Protein AF-A0AAV8SMV8-F1 (afdb_monomer)

Nearest PDB structures (foldseek):
  6kks-assembly1_A  TM=8.741E-01  e=1.516E-06  Arabidopsis thaliana
  1h8a-assembly1_C  TM=8.901E-01  e=2.139E-05  Avian myeloblastosis virus
  1h88-assembly1_C  TM=8.884E-01  e=4.333E-05  Mus musculus
  1h89-assembly1_C  TM=8.862E-01  e=4.874E-05  Mus musculus
  3zqc-assembly3_G  TM=8.646E-01  e=3.820E-04  Trichomonas vaginalis

Solvent-accessible surface area (backbone atoms only — not comparable to full-atom values): 6010 Å² total; per-residue (Å²): 134,83,79,82,79,76,69,82,46,71,67,57,54,50,49,45,34,74,75,70,64,43,83,67,52,66,82,74,83,80,50,73,67,56,51,50,51,50,52,56,46,34,72,77,56,49,91,44,37,69,67,53,26,73,77,35,85,41,49,53,34,68,56,54,54,46,45,39,70,72,47,49,44,52,54,29,50,76,71,42,24,36,75,88,76,71,41,54,41,86,62,57,70,70,75,75,76,124

Organism: NCBI:txid1862640

Sequence (98 aa):
MTRASLQRCGKSCRLRWINYLRPDLKRGAFSQQEENLIIELHAVLSNRWSQIATQLPGRKNNEIKNLWNSCIKKKLRQRGIDPITHKPLSKVEKDKET

Structure (mmCIF, N/CA/C/O backbone):
data_AF-A0AAV8SMV8-F1
#
_entry.id   AF-A0AAV8SMV8-F1
#
loop_
_atom_site.group_PDB
_atom_site.id
_atom_site.type_symbol
_atom_site.label_atom_id
_atom_site.label_alt_id
_atom_site.label_comp_id
_atom_site.label_asym_id
_atom_site.label_entity_id
_atom_site.label_seq_id
_atom_site.pdbx_PDB_ins_code
_atom_site.Cartn_x
_atom_site.Cartn_y
_atom_site.Cartn_z
_atom_site.occupancy
_atom_site.B_iso_or_equiv
_atom_site.auth_seq_id
_atom_site.auth_comp_id
_atom_site.auth_asym_id
_atom_site.auth_atom_id
_atom_site.pdbx_PDB_model_num
ATOM 1 N N . MET A 1 1 ? 42.597 -4.352 2.270 1.00 38.59 1 MET A N 1
ATOM 2 C CA . MET A 1 1 ? 41.348 -3.694 1.819 1.00 38.59 1 MET A CA 1
ATOM 3 C C . MET A 1 1 ? 40.673 -4.593 0.790 1.00 38.59 1 MET A C 1
ATOM 5 O O . MET A 1 1 ? 41.100 -4.645 -0.356 1.00 38.59 1 MET A O 1
ATOM 9 N N . THR A 1 2 ? 39.699 -5.397 1.209 1.00 38.22 2 THR A N 1
ATOM 10 C CA . THR A 1 2 ? 39.016 -6.369 0.344 1.00 38.22 2 THR A CA 1
ATOM 11 C C . THR A 1 2 ? 38.100 -5.645 -0.642 1.00 38.22 2 THR A C 1
ATOM 13 O O . THR A 1 2 ? 37.100 -5.050 -0.245 1.00 38.22 2 THR A O 1
ATOM 16 N N . ARG A 1 3 ? 38.459 -5.686 -1.933 1.00 44.50 3 ARG A N 1
ATOM 17 C CA . ARG A 1 3 ? 37.607 -5.272 -3.058 1.00 44.50 3 ARG A CA 1
ATOM 18 C C . ARG A 1 3 ? 36.253 -5.960 -2.910 1.00 44.50 3 ARG A C 1
ATOM 20 O O . ARG A 1 3 ? 36.172 -7.177 -3.028 1.00 44.50 3 ARG A O 1
ATOM 27 N N . ALA A 1 4 ? 35.205 -5.182 -2.656 1.00 51.53 4 ALA A N 1
ATOM 28 C CA . ALA A 1 4 ? 33.838 -5.668 -2.697 1.00 51.53 4 ALA A CA 1
ATOM 29 C C . ALA A 1 4 ? 33.500 -5.999 -4.155 1.00 51.53 4 ALA A C 1
ATOM 31 O O . ALA A 1 4 ? 33.061 -5.148 -4.929 1.00 51.53 4 ALA A O 1
ATOM 32 N N . SER A 1 5 ? 33.757 -7.240 -4.551 1.00 51.00 5 SER A N 1
ATOM 33 C CA . SER A 1 5 ? 33.273 -7.846 -5.785 1.00 51.00 5 SER A CA 1
ATOM 34 C C . SER A 1 5 ? 31.751 -7.986 -5.693 1.00 51.00 5 SER A C 1
ATOM 36 O O . SER A 1 5 ? 31.205 -9.071 -5.519 1.00 51.00 5 SER A O 1
ATOM 38 N N . LEU A 1 6 ? 31.037 -6.869 -5.845 1.00 56.78 6 LEU A N 1
ATOM 39 C CA . LEU A 1 6 ? 29.637 -6.865 -6.260 1.00 56.78 6 LEU A CA 1
ATOM 40 C C . LEU A 1 6 ? 29.602 -7.335 -7.719 1.00 56.78 6 LEU A C 1
ATOM 42 O O . LEU A 1 6 ? 29.451 -6.547 -8.654 1.00 56.78 6 LEU A O 1
ATOM 46 N N . GLN A 1 7 ? 29.795 -8.642 -7.916 1.00 52.59 7 GLN A N 1
ATOM 47 C CA . GLN A 1 7 ? 29.481 -9.314 -9.167 1.00 52.59 7 GLN A CA 1
ATOM 48 C C . GLN A 1 7 ? 28.066 -8.891 -9.559 1.00 52.59 7 GLN A C 1
ATOM 50 O O . GLN A 1 7 ? 27.109 -9.075 -8.801 1.00 52.59 7 GLN A O 1
ATOM 55 N N . ARG A 1 8 ? 27.932 -8.286 -10.741 1.00 56.47 8 ARG A N 1
ATOM 56 C CA . ARG A 1 8 ? 26.640 -7.908 -11.313 1.00 56.47 8 ARG A CA 1
ATOM 57 C C . ARG A 1 8 ? 25.906 -9.177 -11.736 1.00 56.47 8 ARG A C 1
ATOM 59 O O . ARG A 1 8 ? 25.820 -9.495 -12.914 1.00 56.47 8 ARG A O 1
ATOM 66 N N . CYS A 1 9 ? 25.398 -9.933 -10.772 1.00 67.38 9 CYS A N 1
ATOM 67 C CA . CYS A 1 9 ? 24.514 -11.046 -11.062 1.00 67.38 9 CYS A CA 1
ATOM 68 C C . CYS A 1 9 ? 23.213 -10.486 -11.661 1.00 67.38 9 CYS A C 1
ATOM 70 O O . CYS A 1 9 ? 22.764 -9.393 -11.292 1.00 67.38 9 CYS A O 1
ATOM 72 N N . GLY A 1 10 ? 22.582 -11.227 -12.578 1.00 66.88 10 GLY A N 1
ATOM 73 C CA . GLY A 1 10 ? 21.359 -10.783 -13.264 1.00 66.88 10 GLY A CA 1
ATOM 74 C C . GLY A 1 10 ? 20.244 -10.331 -12.308 1.00 66.88 10 GLY A C 1
ATOM 75 O O . GLY A 1 10 ? 19.455 -9.449 -12.644 1.00 66.88 10 GLY A O 1
ATOM 76 N N . LYS A 1 11 ? 20.239 -10.845 -11.071 1.00 73.06 11 LYS A N 1
ATOM 77 C CA . LYS A 1 11 ? 19.343 -10.429 -9.982 1.00 73.06 11 LYS A CA 1
ATOM 78 C C . LYS A 1 11 ? 19.529 -8.959 -9.580 1.00 73.06 11 LYS A C 1
ATOM 80 O O . LYS A 1 11 ? 18.534 -8.260 -9.413 1.00 73.06 11 LYS A O 1
ATOM 85 N N . SER A 1 12 ? 20.767 -8.468 -9.485 1.00 75.00 12 SER A N 1
ATOM 86 C CA . SER A 1 12 ? 21.069 -7.068 -9.144 1.00 75.00 12 SER A CA 1
ATOM 87 C C . SER A 1 12 ? 20.667 -6.108 -10.271 1.00 75.00 12 SER A C 1
ATOM 89 O O . SER A 1 12 ? 20.010 -5.096 -10.024 1.00 75.00 12 SER A O 1
ATOM 91 N N . CYS A 1 13 ? 20.959 -6.461 -11.529 1.00 75.56 13 CYS A N 1
ATOM 92 C CA . CYS A 1 13 ? 20.531 -5.667 -12.687 1.00 75.56 13 CYS A CA 1
ATOM 93 C C . CYS A 1 13 ? 19.004 -5.624 -12.825 1.00 75.56 13 CYS A C 1
ATOM 95 O O . CYS A 1 13 ? 18.439 -4.541 -12.982 1.00 75.56 13 CYS A O 1
ATOM 97 N N . ARG A 1 14 ? 18.322 -6.771 -12.691 1.00 77.19 14 ARG A N 1
ATOM 98 C CA . ARG A 1 14 ? 16.853 -6.843 -12.719 1.00 77.19 14 ARG A CA 1
ATOM 99 C C . ARG A 1 14 ? 16.229 -6.018 -11.592 1.00 77.19 14 ARG A C 1
ATOM 101 O O . ARG A 1 14 ? 15.297 -5.260 -11.844 1.00 77.19 14 ARG A O 1
ATOM 108 N N . LEU A 1 15 ? 16.765 -6.105 -10.373 1.00 79.00 15 LEU A N 1
ATO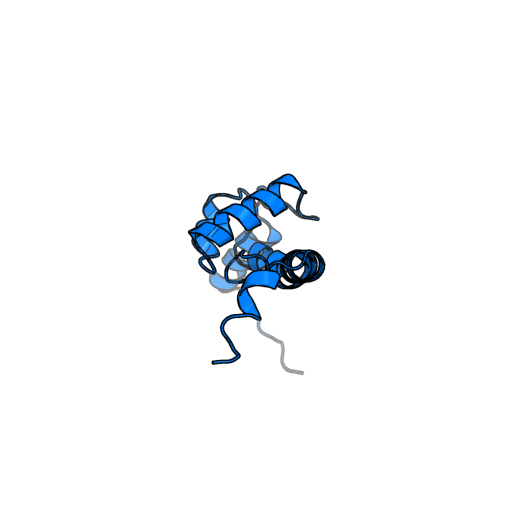M 109 C CA . LEU A 1 15 ? 16.291 -5.313 -9.238 1.00 79.00 15 LEU A CA 1
ATOM 110 C C . LEU A 1 15 ? 16.495 -3.811 -9.475 1.00 79.00 15 LEU A C 1
ATOM 112 O O . LEU A 1 15 ? 15.593 -3.026 -9.193 1.00 79.00 15 LEU A O 1
ATOM 116 N N . ARG A 1 16 ? 17.645 -3.408 -10.031 1.00 78.44 16 ARG A N 1
ATOM 117 C CA . ARG A 1 16 ? 17.925 -2.006 -10.370 1.00 78.44 16 ARG A CA 1
ATOM 118 C C . ARG A 1 16 ? 16.988 -1.485 -11.456 1.00 78.44 16 ARG A C 1
ATOM 120 O O . ARG A 1 16 ? 16.509 -0.361 -11.341 1.00 78.44 16 ARG A O 1
ATOM 127 N N . TRP A 1 17 ? 16.686 -2.296 -12.469 1.00 75.94 17 TRP A N 1
ATOM 128 C CA . TRP A 1 17 ? 15.711 -1.935 -13.495 1.00 75.94 17 TRP A CA 1
ATOM 129 C C . TRP A 1 17 ? 14.319 -1.727 -12.899 1.00 75.94 17 TRP A C 1
ATOM 131 O O . TRP A 1 17 ? 13.764 -0.639 -13.011 1.00 75.94 17 TRP A O 1
ATOM 141 N N . ILE A 1 18 ? 13.805 -2.722 -12.173 1.00 78.81 18 ILE A N 1
ATOM 142 C CA . ILE A 1 18 ? 12.470 -2.671 -11.558 1.00 78.81 18 ILE A CA 1
ATOM 143 C C . ILE A 1 18 ? 12.355 -1.514 -10.556 1.00 78.81 18 ILE A C 1
ATOM 145 O O . ILE A 1 18 ? 11.320 -0.853 -10.492 1.00 78.81 18 ILE A O 1
ATOM 149 N N . ASN A 1 19 ? 13.405 -1.256 -9.770 1.00 74.38 19 ASN A N 1
ATOM 150 C CA . ASN A 1 19 ? 13.333 -0.266 -8.700 1.00 74.38 19 ASN A CA 1
ATOM 151 C C . ASN A 1 19 ? 13.702 1.148 -9.107 1.00 74.38 19 ASN A C 1
ATOM 153 O O . ASN A 1 19 ? 13.246 2.066 -8.429 1.00 74.38 19 ASN A O 1
ATOM 157 N N . TYR A 1 20 ? 14.515 1.325 -10.146 1.00 71.38 20 TYR A N 1
ATOM 158 C CA . TYR A 1 20 ? 15.084 2.631 -10.458 1.00 71.38 20 TYR A CA 1
ATOM 159 C C . TYR A 1 20 ? 15.030 2.984 -11.941 1.00 71.38 20 TYR A C 1
ATOM 161 O O . TYR A 1 20 ? 14.781 4.143 -12.232 1.00 71.38 20 TYR A O 1
ATOM 169 N N . LEU A 1 21 ? 15.257 2.062 -12.879 1.00 76.25 21 LEU A N 1
ATOM 170 C CA . LEU A 1 21 ? 15.441 2.437 -14.295 1.00 76.25 21 LEU A CA 1
ATOM 171 C C . LEU A 1 21 ? 14.190 2.281 -15.169 1.00 76.25 21 LEU A C 1
ATOM 173 O O . LEU A 1 21 ? 14.179 2.802 -16.279 1.00 76.25 21 LEU A O 1
ATOM 177 N N . ARG A 1 22 ? 13.147 1.590 -14.696 1.00 79.38 22 ARG A N 1
ATOM 178 C CA . ARG A 1 22 ? 11.906 1.412 -15.458 1.00 79.38 22 ARG A CA 1
ATOM 179 C C . ARG A 1 22 ? 11.252 2.782 -15.738 1.00 79.38 22 ARG A C 1
ATOM 181 O O . ARG A 1 22 ? 10.989 3.500 -14.774 1.00 79.38 22 ARG A O 1
ATOM 188 N N . PRO A 1 23 ? 10.953 3.127 -17.005 1.00 74.44 23 PRO A N 1
ATOM 189 C CA . PRO A 1 23 ? 10.413 4.442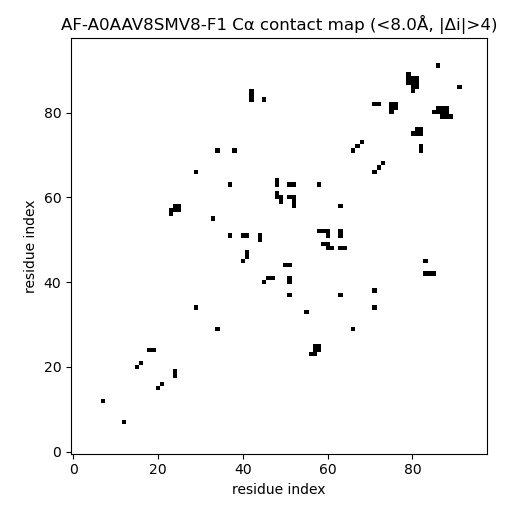 -17.371 1.00 74.44 23 PRO A CA 1
ATOM 190 C C . PRO A 1 23 ? 9.018 4.707 -16.784 1.00 74.44 23 PRO A C 1
ATOM 192 O O . PRO A 1 23 ? 8.726 5.833 -16.403 1.00 74.44 23 PRO A O 1
ATOM 195 N N . ASP A 1 24 ? 8.200 3.665 -16.600 1.00 72.25 24 ASP A N 1
ATOM 196 C CA . ASP A 1 24 ? 6.854 3.783 -16.009 1.00 72.25 24 ASP A CA 1
ATOM 197 C C . ASP A 1 24 ? 6.862 3.985 -14.482 1.00 72.25 24 ASP A C 1
ATOM 199 O O . ASP A 1 24 ? 5.804 4.031 -13.851 1.00 72.25 24 ASP A O 1
ATOM 203 N N . LEU A 1 25 ? 8.039 4.014 -13.847 1.00 71.62 25 LEU A N 1
ATOM 204 C CA . LEU A 1 25 ? 8.143 4.151 -12.400 1.00 71.62 25 LEU A CA 1
ATOM 205 C C . LEU A 1 25 ? 7.869 5.601 -11.991 1.00 71.62 25 LEU A C 1
ATOM 207 O O . LEU A 1 25 ? 8.706 6.485 -12.191 1.00 71.62 25 LEU A O 1
ATOM 211 N N . LYS A 1 26 ? 6.731 5.834 -11.334 1.00 74.00 26 LYS A N 1
ATOM 212 C CA . LYS A 1 26 ? 6.402 7.156 -10.801 1.00 74.00 26 LYS A CA 1
ATOM 213 C C . LYS A 1 26 ? 7.252 7.455 -9.572 1.00 74.00 26 LYS A C 1
ATOM 215 O O . LYS A 1 26 ? 7.118 6.817 -8.528 1.00 74.00 26 LYS A O 1
ATOM 220 N N . ARG A 1 27 ? 8.122 8.459 -9.695 1.00 70.88 27 ARG A N 1
ATOM 221 C CA . ARG A 1 27 ? 8.929 8.993 -8.593 1.00 70.88 27 ARG A CA 1
ATOM 222 C C . ARG A 1 27 ? 8.244 10.229 -8.021 1.00 70.88 27 ARG A C 1
ATOM 224 O O . ARG A 1 27 ? 7.902 11.135 -8.771 1.00 70.88 27 ARG A O 1
ATOM 231 N N . GLY A 1 28 ? 8.071 10.267 -6.704 1.00 76.69 28 GLY A N 1
ATOM 232 C CA . GLY A 1 28 ? 7.475 11.405 -6.001 1.00 76.69 28 GLY A CA 1
ATOM 233 C C . GLY A 1 28 ? 6.356 11.003 -5.045 1.00 76.69 28 GLY A C 1
ATOM 234 O O . GLY A 1 28 ? 6.063 9.815 -4.872 1.00 76.69 28 GLY A O 1
ATOM 235 N N . ALA A 1 29 ? 5.757 12.013 -4.411 1.00 82.19 29 ALA A N 1
ATOM 236 C CA . ALA A 1 29 ? 4.661 11.849 -3.462 1.00 82.19 29 ALA A CA 1
ATOM 237 C C . ALA A 1 29 ? 3.467 11.122 -4.096 1.00 82.19 29 ALA A C 1
ATOM 239 O O . ALA A 1 29 ? 3.269 11.173 -5.311 1.00 82.19 29 ALA A O 1
ATOM 240 N N . PHE A 1 30 ? 2.696 10.418 -3.270 1.00 87.81 30 PHE A N 1
ATOM 241 C CA . PHE A 1 30 ? 1.412 9.869 -3.688 1.00 87.81 30 PHE A CA 1
ATOM 242 C C . PHE A 1 30 ? 0.405 11.002 -3.858 1.00 87.81 30 PHE A C 1
ATOM 244 O O . PHE A 1 30 ? 0.382 11.932 -3.049 1.00 87.81 30 PHE A O 1
ATOM 251 N N . SER A 1 31 ? -0.403 10.943 -4.915 1.00 89.94 31 SER A N 1
ATOM 252 C CA . SER A 1 31 ? -1.523 11.871 -5.049 1.00 89.94 31 SER A CA 1
ATOM 253 C C . SER A 1 31 ? -2.630 11.509 -4.060 1.00 89.94 31 SER A C 1
ATOM 255 O O . SER A 1 31 ? -2.724 10.371 -3.593 1.00 89.94 31 SER A O 1
ATOM 257 N N . GLN A 1 32 ? -3.514 12.462 -3.760 1.00 88.00 32 GLN A N 1
ATOM 258 C CA . GLN A 1 32 ? -4.637 12.193 -2.860 1.00 88.00 32 GLN A CA 1
ATOM 259 C C . GLN A 1 32 ? -5.575 11.114 -3.426 1.00 88.00 32 GLN A C 1
ATOM 261 O O . GLN A 1 32 ? -6.132 10.325 -2.668 1.00 88.00 32 GLN A O 1
ATOM 266 N N . GLN A 1 33 ? -5.709 11.038 -4.754 1.00 89.38 33 GLN A N 1
ATOM 267 C CA . GLN A 1 33 ? -6.462 9.983 -5.433 1.00 89.38 33 GLN A CA 1
ATOM 268 C C . GLN A 1 33 ? -5.812 8.608 -5.227 1.00 89.38 33 GLN A C 1
ATOM 270 O O . GLN A 1 33 ? -6.514 7.651 -4.909 1.00 89.38 33 GLN A O 1
ATOM 275 N N . GLU A 1 34 ? -4.481 8.509 -5.358 1.00 90.25 34 GLU A N 1
ATOM 276 C CA . GLU A 1 34 ? -3.756 7.262 -5.081 1.00 90.25 34 GLU A CA 1
ATOM 277 C C . GLU A 1 34 ? -3.903 6.858 -3.604 1.00 90.25 34 GLU A C 1
ATOM 279 O O . GLU A 1 34 ? -4.134 5.688 -3.311 1.00 90.25 34 GLU A O 1
ATOM 284 N N . GLU A 1 35 ? -3.812 7.812 -2.671 1.00 90.75 35 GLU A N 1
ATOM 285 C CA . GLU A 1 35 ? -4.024 7.553 -1.241 1.00 90.75 35 GLU A CA 1
ATOM 286 C C . GLU A 1 35 ? -5.423 6.998 -0.948 1.00 90.75 35 GLU A C 1
ATOM 288 O O . GLU A 1 35 ? -5.544 6.004 -0.230 1.00 90.75 35 GLU A O 1
ATOM 293 N N . ASN A 1 36 ? -6.469 7.616 -1.503 1.00 90.81 36 ASN A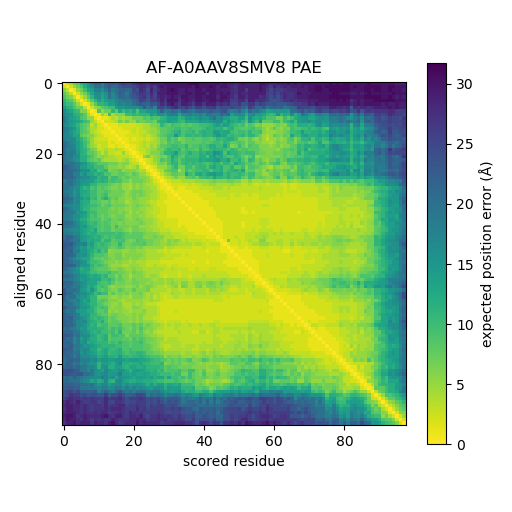 N 1
ATOM 294 C CA . ASN A 1 36 ? -7.852 7.184 -1.293 1.00 90.81 36 ASN A CA 1
ATOM 295 C C . ASN A 1 36 ? -8.074 5.769 -1.841 1.00 90.81 36 ASN A C 1
ATOM 297 O O . ASN A 1 36 ? -8.606 4.915 -1.133 1.00 90.81 36 ASN A O 1
ATOM 301 N N . LEU A 1 37 ? -7.563 5.488 -3.043 1.00 92.69 37 LEU A N 1
ATOM 302 C CA . LEU A 1 37 ? -7.643 4.158 -3.640 1.00 92.69 37 LEU A CA 1
ATOM 303 C C . LEU A 1 37 ? -6.916 3.104 -2.788 1.00 92.69 37 LEU A C 1
ATOM 305 O O . LEU A 1 37 ? -7.410 1.993 -2.619 1.00 92.69 37 LEU A O 1
ATOM 309 N N . ILE A 1 38 ? -5.761 3.440 -2.200 1.00 92.50 38 ILE A N 1
ATOM 310 C CA . ILE A 1 38 ? -5.046 2.537 -1.281 1.00 92.50 38 ILE A CA 1
ATOM 311 C C . ILE A 1 38 ? -5.885 2.242 -0.035 1.00 92.50 38 ILE A C 1
ATOM 313 O O . ILE A 1 38 ? -5.893 1.100 0.422 1.00 92.50 38 ILE A O 1
ATOM 317 N N . ILE A 1 39 ? -6.581 3.238 0.517 1.00 90.62 39 ILE A N 1
ATOM 318 C CA . ILE A 1 39 ? -7.457 3.062 1.685 1.00 90.62 39 ILE A CA 1
ATOM 319 C C . ILE A 1 39 ? -8.610 2.112 1.350 1.00 90.62 39 ILE A C 1
ATOM 321 O O . ILE A 1 39 ? -8.824 1.146 2.085 1.00 90.62 39 ILE A O 1
ATOM 325 N N . GLU A 1 40 ? -9.296 2.341 0.230 1.00 91.12 40 GLU A N 1
ATOM 326 C CA . GLU A 1 40 ? -10.406 1.505 -0.244 1.00 91.12 40 GLU A CA 1
ATOM 327 C C . GLU A 1 40 ? -9.956 0.066 -0.517 1.00 91.12 40 GLU A C 1
ATOM 329 O O . GLU A 1 40 ? -10.538 -0.892 -0.004 1.00 91.12 40 GLU A O 1
ATOM 334 N N . LEU A 1 41 ? -8.857 -0.105 -1.255 1.00 92.88 41 LEU A N 1
ATOM 335 C CA . LEU A 1 41 ? -8.311 -1.427 -1.552 1.00 92.88 41 LEU A CA 1
ATOM 336 C C . LEU A 1 41 ? -7.815 -2.136 -0.290 1.00 92.88 41 LEU A C 1
ATOM 338 O O . LEU A 1 41 ? -7.992 -3.345 -0.177 1.00 92.88 41 LEU A O 1
ATOM 342 N N . HIS A 1 42 ? -7.232 -1.421 0.677 1.00 92.50 42 HIS A N 1
ATOM 343 C CA . HIS A 1 42 ? -6.844 -2.012 1.959 1.00 92.50 42 HIS A CA 1
ATOM 344 C C . HIS A 1 42 ? -8.064 -2.436 2.785 1.00 92.50 42 HIS A C 1
ATOM 346 O O . HIS A 1 42 ? -7.983 -3.418 3.516 1.00 92.50 42 HIS A O 1
ATOM 352 N N . ALA A 1 43 ? -9.201 -1.745 2.683 1.00 88.00 43 ALA A N 1
ATOM 353 C CA . ALA A 1 43 ? -10.426 -2.164 3.367 1.00 88.00 43 ALA A CA 1
ATOM 354 C C . ALA A 1 43 ? -10.947 -3.518 2.855 1.00 88.00 43 ALA A C 1
ATOM 356 O O . ALA A 1 43 ? -11.456 -4.312 3.642 1.00 88.00 43 ALA A O 1
ATOM 357 N N . VAL A 1 44 ? -10.757 -3.813 1.564 1.00 89.69 44 VAL A N 1
ATOM 358 C CA . VAL A 1 44 ? -11.201 -5.072 0.940 1.00 89.69 44 VAL A CA 1
ATOM 359 C C . VAL A 1 44 ? -10.130 -6.168 1.005 1.00 89.69 44 VAL A C 1
ATOM 361 O O . VAL A 1 44 ? -10.425 -7.327 1.290 1.00 89.69 44 VAL A O 1
ATOM 364 N N . LEU A 1 45 ? -8.873 -5.820 0.723 1.00 89.62 45 LEU A N 1
ATOM 365 C CA . LEU A 1 45 ? -7.765 -6.765 0.537 1.00 89.62 45 LEU A CA 1
ATOM 366 C C . LEU A 1 45 ? -6.801 -6.827 1.732 1.00 89.62 45 LEU A C 1
ATOM 368 O O . LEU A 1 45 ? -5.970 -7.736 1.784 1.00 89.62 45 LEU A O 1
ATOM 372 N N . SER A 1 46 ? -6.885 -5.898 2.690 1.00 88.56 46 SER A N 1
ATOM 373 C CA . SER A 1 46 ? -5.962 -5.779 3.829 1.00 88.56 46 SER A CA 1
ATOM 374 C C . SER A 1 46 ? -4.488 -5.696 3.380 1.00 88.56 46 SER A C 1
ATOM 376 O O . SER A 1 46 ? -4.163 -5.031 2.397 1.00 88.56 46 SER A O 1
ATOM 378 N N . ASN A 1 47 ? -3.573 -6.393 4.060 1.00 90.00 47 ASN A N 1
ATOM 379 C CA . ASN A 1 47 ? -2.123 -6.365 3.824 1.00 90.00 47 ASN A CA 1
ATOM 380 C C . ASN A 1 47 ? -1.657 -7.058 2.523 1.00 90.00 47 ASN A C 1
ATOM 382 O O . ASN A 1 47 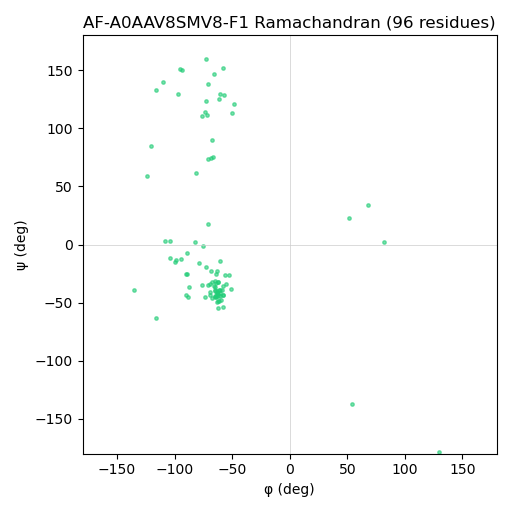? -0.474 -7.389 2.379 1.00 90.00 47 ASN A O 1
ATOM 386 N N . ARG A 1 48 ? -2.543 -7.303 1.552 1.00 92.44 48 ARG A N 1
ATOM 387 C CA . ARG A 1 48 ? -2.193 -7.936 0.268 1.00 92.44 48 ARG A CA 1
ATOM 388 C C . ARG A 1 48 ? -1.594 -6.920 -0.711 1.00 92.44 48 ARG A C 1
ATOM 390 O O . ARG A 1 48 ? -2.100 -6.698 -1.809 1.00 92.44 48 ARG A O 1
ATOM 397 N N . TRP A 1 49 ? -0.461 -6.329 -0.334 1.00 92.50 49 TRP A N 1
ATOM 398 C CA . TRP A 1 49 ? 0.188 -5.219 -1.048 1.00 92.50 49 TRP A CA 1
ATOM 399 C C . TRP A 1 49 ? 0.500 -5.499 -2.515 1.00 92.50 49 TRP A C 1
ATOM 401 O O . TRP A 1 49 ? 0.445 -4.591 -3.336 1.00 92.50 49 TRP A O 1
ATOM 411 N N . SER A 1 50 ? 0.833 -6.745 -2.854 1.00 91.00 50 SER A N 1
ATOM 412 C CA . SER A 1 50 ? 1.088 -7.132 -4.242 1.00 91.00 50 SER A CA 1
ATOM 413 C C . SER A 1 50 ? -0.172 -7.038 -5.108 1.00 91.00 50 SER A C 1
ATOM 415 O O . SER A 1 50 ? -0.059 -6.617 -6.250 1.00 91.00 50 SER A O 1
ATOM 417 N N . GLN A 1 51 ? -1.356 -7.356 -4.566 1.00 91.81 51 GLN A N 1
ATOM 418 C CA . GLN A 1 51 ? -2.636 -7.192 -5.270 1.00 91.81 51 GLN A CA 1
ATOM 419 C C . GLN A 1 51 ? -3.076 -5.726 -5.312 1.00 91.81 51 GLN A C 1
ATOM 421 O O . GLN A 1 51 ? -3.628 -5.272 -6.302 1.00 91.81 51 GLN A O 1
ATOM 426 N N . ILE A 1 52 ? -2.790 -4.950 -4.267 1.00 92.81 52 ILE A N 1
ATOM 427 C CA . ILE A 1 52 ? -3.063 -3.505 -4.288 1.00 92.81 52 ILE A CA 1
ATOM 428 C C . ILE A 1 52 ? -2.183 -2.818 -5.349 1.00 92.81 52 ILE A C 1
ATOM 430 O O . ILE A 1 52 ? -2.652 -1.963 -6.093 1.00 92.81 52 ILE A O 1
ATOM 434 N N . ALA A 1 53 ? -0.923 -3.244 -5.491 1.00 91.12 53 ALA A N 1
ATOM 435 C CA . ALA A 1 53 ? -0.001 -2.705 -6.489 1.00 91.12 53 ALA A CA 1
ATOM 436 C C . ALA A 1 53 ? -0.436 -2.957 -7.940 1.00 91.12 53 ALA A C 1
ATOM 438 O O . ALA A 1 53 ? -0.075 -2.168 -8.809 1.00 91.12 53 ALA A O 1
ATOM 439 N N . THR A 1 54 ? -1.225 -4.000 -8.230 1.00 90.38 54 THR A N 1
ATOM 440 C CA . THR A 1 54 ? -1.733 -4.211 -9.598 1.00 90.38 54 THR A CA 1
ATOM 441 C C . THR A 1 54 ? -2.740 -3.142 -10.017 1.00 90.38 54 THR A C 1
ATOM 443 O O . THR A 1 54 ? -2.905 -2.919 -11.209 1.00 90.38 54 THR A O 1
ATOM 446 N N . GLN A 1 55 ? -3.381 -2.470 -9.056 1.00 89.25 55 GLN A N 1
ATOM 447 C CA . GLN A 1 55 ? -4.336 -1.383 -9.299 1.00 89.25 55 GLN A CA 1
ATOM 448 C C . GLN A 1 55 ? -3.668 0.001 -9.361 1.00 89.25 55 GLN A C 1
ATOM 450 O O . GLN A 1 55 ? -4.317 0.992 -9.680 1.00 89.25 55 GLN A O 1
ATOM 455 N N . LEU A 1 56 ? -2.369 0.088 -9.053 1.00 88.25 56 LEU A N 1
ATOM 456 C CA . LEU A 1 56 ? -1.616 1.341 -8.999 1.00 88.25 56 LEU A CA 1
ATOM 457 C C . LEU A 1 56 ? -0.456 1.292 -10.001 1.00 88.25 56 LEU A C 1
ATOM 459 O O . LEU A 1 56 ? 0.672 0.938 -9.637 1.00 88.25 56 LEU A O 1
ATOM 463 N N . PRO A 1 57 ? -0.708 1.635 -11.278 1.00 84.19 57 PRO A N 1
ATOM 464 C CA . PRO A 1 57 ? 0.316 1.569 -12.308 1.00 84.19 57 PRO A CA 1
ATOM 465 C C . PRO A 1 57 ? 1.484 2.497 -11.963 1.00 84.19 57 PRO A C 1
ATOM 467 O O . PRO A 1 57 ? 1.313 3.676 -11.652 1.00 84.19 57 PRO A O 1
ATOM 470 N N . GLY A 1 58 ? 2.696 1.946 -12.011 1.00 83.50 58 GLY A N 1
ATOM 471 C CA . GLY A 1 58 ? 3.921 2.687 -11.713 1.00 83.50 58 GLY A CA 1
ATOM 472 C C . GLY A 1 58 ? 4.257 2.820 -10.224 1.00 83.50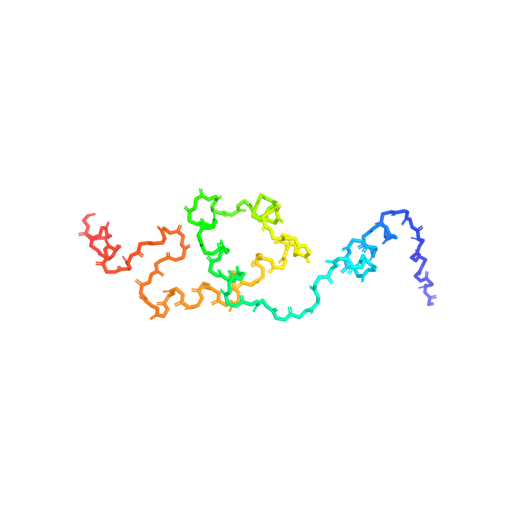 58 GLY A C 1
ATOM 473 O O . GLY A 1 58 ? 5.284 3.425 -9.916 1.00 83.50 58 GLY A O 1
ATOM 474 N N . ARG A 1 59 ? 3.463 2.235 -9.311 1.00 85.25 59 ARG A N 1
ATOM 475 C CA . ARG A 1 59 ? 3.769 2.140 -7.871 1.00 85.25 59 ARG A CA 1
ATOM 476 C C . ARG A 1 59 ? 4.090 0.708 -7.466 1.00 85.25 59 ARG A C 1
ATOM 478 O O . ARG A 1 59 ? 3.456 -0.248 -7.907 1.00 85.25 59 ARG A O 1
ATOM 485 N N . LYS A 1 60 ? 5.085 0.539 -6.598 1.00 87.12 60 LYS A N 1
ATOM 486 C CA . LYS A 1 60 ? 5.496 -0.781 -6.098 1.00 87.12 60 LYS A CA 1
ATOM 487 C C . LYS A 1 60 ? 4.798 -1.104 -4.780 1.00 87.12 60 LYS A C 1
ATOM 489 O O . LYS A 1 60 ? 4.557 -0.228 -3.953 1.00 87.12 60 LYS A O 1
ATOM 494 N N . ASN A 1 61 ? 4.576 -2.393 -4.526 1.00 89.31 61 ASN A N 1
ATOM 495 C CA . ASN A 1 61 ? 3.990 -2.888 -3.274 1.00 89.31 61 ASN A CA 1
ATOM 496 C C . ASN A 1 61 ? 4.692 -2.347 -2.008 1.00 89.31 61 ASN A C 1
ATOM 498 O O . ASN A 1 61 ? 4.031 -2.014 -1.027 1.00 89.31 61 ASN A O 1
ATOM 502 N N . ASN A 1 62 ? 6.021 -2.204 -2.032 1.00 88.44 62 ASN A N 1
ATOM 503 C CA . ASN A 1 62 ? 6.788 -1.676 -0.908 1.00 88.44 62 ASN A CA 1
ATOM 504 C C . ASN A 1 62 ? 6.523 -0.183 -0.668 1.00 88.44 62 ASN A C 1
ATOM 506 O O . ASN A 1 62 ? 6.500 0.252 0.477 1.00 88.44 62 ASN A O 1
ATOM 510 N N . GLU A 1 63 ? 6.290 0.591 -1.728 1.00 88.38 63 GLU A N 1
ATOM 511 C CA . GLU A 1 63 ? 5.960 2.016 -1.621 1.00 88.38 63 GLU A CA 1
ATOM 512 C C . GLU A 1 63 ? 4.566 2.202 -1.021 1.00 88.38 63 GLU A C 1
ATOM 514 O O . GLU A 1 63 ? 4.394 3.029 -0.131 1.00 88.38 63 GLU A O 1
ATOM 519 N N . ILE A 1 64 ? 3.605 1.369 -1.426 1.00 91.50 64 ILE A N 1
ATOM 520 C CA . ILE A 1 64 ? 2.243 1.354 -0.871 1.00 91.50 64 ILE A CA 1
ATOM 521 C C . ILE A 1 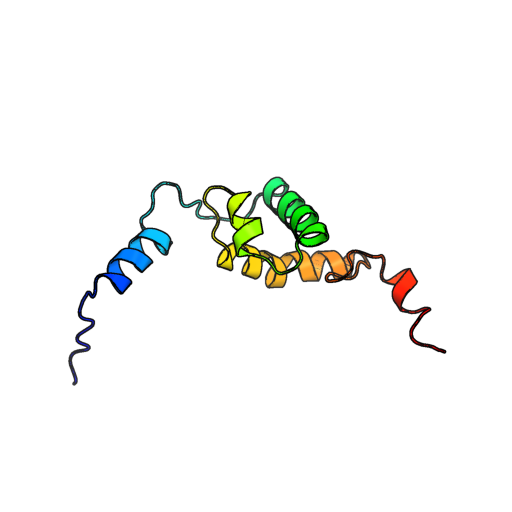64 ? 2.277 1.005 0.622 1.00 91.50 64 ILE A C 1
ATOM 523 O O . ILE A 1 64 ? 1.721 1.727 1.448 1.00 91.50 64 ILE A O 1
ATOM 527 N N . LYS A 1 65 ? 3.007 -0.055 0.992 1.00 91.31 65 LYS A N 1
ATOM 528 C CA . LYS A 1 65 ? 3.218 -0.437 2.397 1.00 91.31 65 LYS A CA 1
ATOM 529 C C . LYS A 1 65 ? 3.880 0.689 3.204 1.00 91.31 65 LYS A C 1
ATOM 531 O O . LYS A 1 65 ? 3.530 0.904 4.365 1.00 91.31 65 LYS A O 1
ATOM 536 N N . ASN A 1 66 ? 4.840 1.404 2.617 1.00 91.38 66 ASN A N 1
ATOM 537 C CA . ASN A 1 66 ? 5.503 2.529 3.277 1.00 91.38 66 ASN A CA 1
ATOM 538 C C . ASN A 1 66 ? 4.543 3.708 3.482 1.00 91.38 66 ASN A C 1
ATOM 540 O O . ASN A 1 66 ? 4.479 4.246 4.585 1.00 91.38 66 ASN A O 1
ATOM 544 N N . LEU A 1 67 ? 3.762 4.075 2.463 1.00 90.94 67 LEU A N 1
ATOM 545 C CA . LEU A 1 67 ? 2.743 5.122 2.567 1.00 90.94 67 LEU A CA 1
ATOM 546 C C . LEU A 1 67 ? 1.718 4.793 3.655 1.00 90.94 67 LEU A C 1
ATOM 548 O O . LEU A 1 67 ? 1.375 5.652 4.472 1.00 90.94 67 LEU A O 1
ATOM 552 N N . TRP A 1 68 ? 1.285 3.533 3.701 1.00 92.06 68 TRP A N 1
ATOM 553 C CA . TRP A 1 68 ? 0.358 3.050 4.709 1.00 92.06 68 TRP A CA 1
ATOM 554 C C . TRP A 1 68 ? 0.895 3.257 6.129 1.00 92.06 68 TRP A C 1
ATOM 556 O O . TRP A 1 68 ? 0.245 3.896 6.957 1.00 92.06 68 TRP A O 1
ATOM 566 N N . ASN A 1 69 ? 2.108 2.772 6.403 1.00 90.38 69 ASN A N 1
ATOM 567 C CA . ASN A 1 69 ? 2.698 2.830 7.741 1.00 90.38 69 ASN A CA 1
ATOM 568 C C . ASN A 1 69 ? 3.102 4.246 8.173 1.00 90.38 69 ASN A C 1
ATOM 570 O O . ASN A 1 69 ? 2.983 4.578 9.353 1.00 90.38 69 ASN A O 1
ATOM 574 N N . SER A 1 70 ? 3.561 5.080 7.239 1.00 88.12 70 SER A N 1
ATOM 575 C CA . SER A 1 70 ? 4.079 6.415 7.555 1.00 88.12 70 SER A CA 1
ATOM 576 C C . SER A 1 70 ? 2.996 7.492 7.601 1.00 88.12 70 SER A C 1
ATOM 578 O O . SER A 1 70 ? 3.081 8.390 8.441 1.00 88.12 70 SER A O 1
ATOM 580 N N . CYS A 1 71 ? 1.993 7.412 6.721 1.00 89.50 71 CYS A N 1
ATOM 581 C CA . CYS A 1 71 ? 1.007 8.471 6.498 1.00 89.50 71 CYS A CA 1
ATOM 582 C C . CYS A 1 71 ? -0.409 8.017 6.877 1.00 89.50 71 CYS A C 1
ATOM 584 O O . CYS A 1 71 ? -0.996 8.533 7.831 1.00 89.50 71 CYS A O 1
ATOM 586 N N . ILE A 1 72 ? -0.944 7.010 6.180 1.00 89.56 72 ILE A N 1
ATOM 587 C CA . ILE A 1 72 ? -2.366 6.640 6.275 1.00 89.56 72 ILE A CA 1
ATOM 588 C C . ILE A 1 72 ? -2.722 6.150 7.681 1.00 89.56 72 ILE A C 1
ATOM 590 O O . ILE A 1 72 ? -3.701 6.609 8.264 1.00 89.56 72 ILE A O 1
ATOM 594 N N . LYS A 1 73 ? -1.889 5.293 8.283 1.00 87.88 73 LYS A N 1
ATOM 595 C CA . LYS A 1 73 ? -2.114 4.770 9.638 1.00 87.88 73 LYS A CA 1
ATOM 596 C C . LYS A 1 73 ? -2.216 5.883 10.687 1.00 87.88 73 LYS A C 1
ATOM 598 O O . LYS A 1 73 ? -3.005 5.768 11.622 1.00 87.88 73 LYS A O 1
ATOM 603 N N . LYS A 1 74 ? -1.446 6.967 10.528 1.00 87.38 74 LYS A N 1
ATOM 604 C CA . LYS A 1 74 ? -1.510 8.147 11.407 1.00 87.38 74 LYS A CA 1
ATOM 605 C C . LYS A 1 74 ? -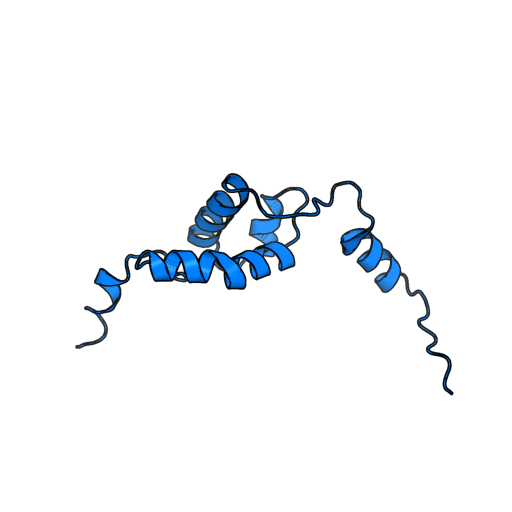2.769 8.973 11.134 1.0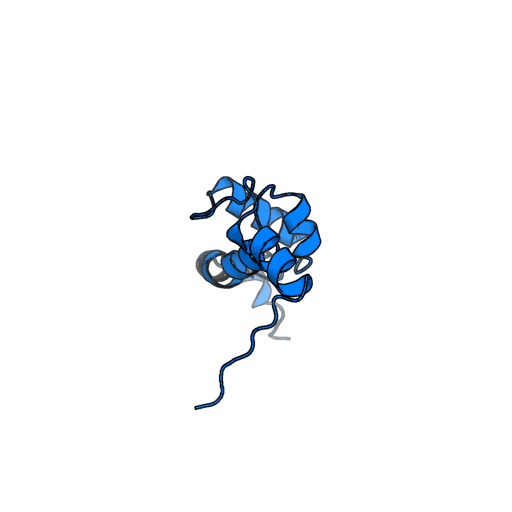0 87.38 74 LYS A C 1
ATOM 607 O O . LYS A 1 74 ? -3.467 9.311 12.086 1.00 87.38 74 LYS A O 1
ATOM 612 N N . LYS A 1 75 ? -3.094 9.224 9.859 1.00 87.56 75 LYS A N 1
ATOM 613 C CA . LYS A 1 75 ? -4.316 9.942 9.446 1.00 87.56 75 LYS A CA 1
ATOM 614 C C . LYS A 1 75 ? -5.590 9.248 9.952 1.00 87.56 75 LYS A C 1
ATOM 616 O O . LYS A 1 75 ? -6.479 9.920 10.461 1.00 87.56 75 LYS A O 1
ATOM 621 N N . LEU A 1 76 ? -5.676 7.918 9.856 1.00 86.00 76 LEU A N 1
ATOM 622 C CA . LEU A 1 76 ? -6.840 7.153 10.327 1.00 86.00 76 LEU A CA 1
ATOM 623 C C . LEU A 1 76 ? -7.002 7.248 11.846 1.00 86.00 76 LEU A C 1
ATOM 625 O O . LEU A 1 76 ? -8.085 7.576 12.319 1.00 86.00 76 LEU A O 1
ATOM 629 N N . ARG A 1 77 ? -5.911 7.090 12.604 1.00 83.75 77 ARG A N 1
ATOM 630 C CA . ARG A 1 77 ? -5.938 7.255 14.066 1.00 83.75 77 ARG A CA 1
ATOM 631 C C . ARG A 1 77 ? -6.369 8.658 14.493 1.00 83.75 77 ARG A C 1
ATOM 633 O O . ARG A 1 77 ? -7.177 8.779 15.402 1.00 83.75 77 ARG A O 1
ATOM 640 N N . GLN A 1 78 ? -5.883 9.702 13.818 1.00 85.19 78 GLN A N 1
ATOM 641 C CA . GLN A 1 78 ? -6.299 11.088 14.080 1.00 85.19 78 GLN A CA 1
ATOM 642 C C . GLN A 1 78 ? -7.788 11.322 13.807 1.00 85.19 78 GLN A C 1
ATOM 644 O O . GLN A 1 78 ? -8.417 12.120 14.491 1.00 85.19 78 GLN A O 1
ATOM 649 N N . ARG A 1 79 ? -8.362 10.611 12.832 1.00 84.12 79 ARG A N 1
ATOM 650 C CA . ARG A 1 79 ? -9.800 10.646 12.526 1.00 84.12 79 ARG A CA 1
ATOM 651 C C . ARG A 1 79 ? -10.638 9.742 13.434 1.00 84.12 79 ARG A C 1
ATOM 653 O O . ARG A 1 79 ? -11.840 9.636 13.220 1.00 84.12 79 ARG A O 1
ATOM 660 N N . GLY A 1 80 ? -10.026 9.065 14.406 1.00 81.38 80 GLY A N 1
ATOM 661 C CA . GLY A 1 80 ? -10.730 8.106 15.248 1.00 81.38 80 GLY A CA 1
ATOM 662 C C . GLY A 1 80 ? -11.183 6.867 14.473 1.00 81.38 80 GLY A C 1
ATOM 663 O O . GLY A 1 80 ? -12.240 6.330 14.770 1.00 81.38 80 GLY A O 1
ATOM 664 N N . ILE A 1 81 ? -10.420 6.412 13.475 1.00 83.81 81 ILE A N 1
ATOM 665 C CA . ILE A 1 81 ? -10.689 5.196 12.695 1.00 83.81 81 ILE A CA 1
ATOM 666 C C . ILE A 1 81 ? -9.557 4.191 12.934 1.00 83.81 81 ILE A C 1
ATOM 668 O O . ILE A 1 81 ? -8.373 4.534 12.857 1.00 83.81 81 ILE A O 1
ATOM 672 N N . ASP A 1 82 ? -9.907 2.937 13.206 1.00 80.56 82 ASP A N 1
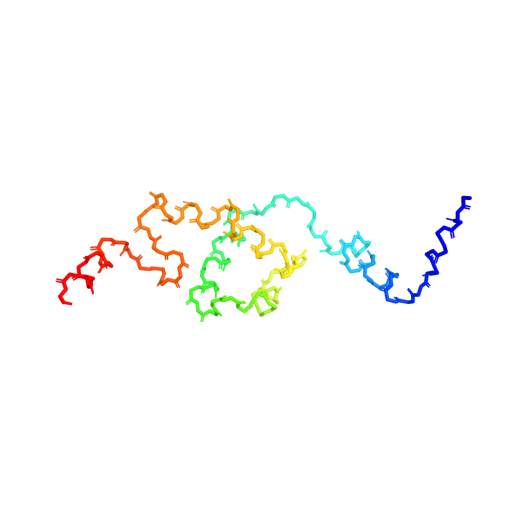ATOM 673 C CA . ASP A 1 82 ? -8.927 1.863 13.330 1.00 80.56 82 ASP A CA 1
ATOM 674 C C . ASP A 1 82 ? -8.368 1.504 11.936 1.00 80.56 82 ASP A C 1
ATOM 676 O O . ASP A 1 82 ? -9.131 1.156 11.035 1.00 80.56 82 ASP A O 1
ATOM 680 N N . PRO A 1 83 ? -7.040 1.558 11.727 1.00 76.44 83 PRO A N 1
ATOM 681 C CA . PRO A 1 83 ? -6.422 1.252 10.438 1.00 76.44 83 PRO A CA 1
ATOM 682 C C . PRO A 1 83 ? -6.613 -0.201 9.968 1.00 76.44 83 PRO A C 1
ATOM 684 O O . PRO A 1 83 ? -6.495 -0.478 8.779 1.00 76.44 83 PRO A O 1
ATOM 687 N N . ILE A 1 84 ? -6.866 -1.150 10.864 1.00 74.94 84 ILE A N 1
ATOM 688 C CA . ILE A 1 84 ? -6.998 -2.567 10.502 1.00 74.94 84 ILE A CA 1
ATOM 689 C C . ILE A 1 84 ? -8.442 -2.883 10.125 1.00 74.94 84 ILE A C 1
ATOM 691 O O . ILE A 1 84 ? -8.685 -3.547 9.121 1.00 74.94 84 ILE A O 1
ATOM 695 N N . THR A 1 85 ? -9.393 -2.403 10.924 1.00 74.19 85 THR A N 1
ATOM 696 C CA . THR A 1 85 ? -10.815 -2.717 10.738 1.00 74.19 85 THR A CA 1
ATOM 697 C C . THR A 1 85 ? -11.557 -1.671 9.911 1.00 74.19 85 THR A C 1
ATOM 699 O O . THR A 1 85 ? -12.689 -1.922 9.507 1.00 74.19 85 THR A O 1
ATOM 702 N N . HIS A 1 86 ? -10.942 -0.506 9.666 1.00 76.94 86 HIS A N 1
ATOM 703 C CA . HIS A 1 86 ? -11.558 0.683 9.059 1.00 76.94 86 HIS A CA 1
ATOM 704 C C . HIS A 1 86 ? -12.871 1.106 9.736 1.00 76.94 86 HIS A C 1
ATOM 706 O O . HIS A 1 86 ? -13.697 1.801 9.146 1.00 76.94 86 HIS A O 1
ATOM 712 N N . LYS A 1 87 ? -13.069 0.703 10.998 1.00 76.50 87 LYS A N 1
ATOM 713 C CA . LYS A 1 87 ? -14.226 1.075 11.814 1.00 76.50 87 LYS A CA 1
ATOM 714 C C . LYS A 1 87 ? -13.889 2.282 12.693 1.00 76.50 87 LYS A C 1
ATOM 716 O O . LYS A 1 87 ? -12.732 2.439 13.090 1.00 76.50 87 LYS A O 1
ATOM 721 N N . PRO A 1 88 ? -14.882 3.117 13.043 1.00 74.81 88 PRO A N 1
ATOM 722 C CA . PRO A 1 88 ? -14.698 4.152 14.052 1.00 74.81 88 PRO A CA 1
ATOM 723 C C . PRO A 1 88 ? -14.246 3.532 15.383 1.00 74.81 88 PRO A C 1
ATOM 725 O O . PRO A 1 88 ? -14.884 2.606 15.886 1.00 74.81 88 PRO A O 1
ATOM 728 N N . LEU A 1 89 ? -13.167 4.060 15.961 1.00 64.19 89 LEU A N 1
ATOM 729 C CA . LEU A 1 89 ? -12.614 3.690 17.269 1.00 64.19 89 LEU A CA 1
ATOM 730 C C . LEU A 1 89 ? -13.652 3.832 18.392 1.00 64.19 89 LEU A C 1
ATOM 732 O O . LEU A 1 89 ? -13.622 3.053 19.338 1.00 64.19 89 LEU A O 1
ATOM 736 N N . SER A 1 90 ? -14.645 4.714 18.228 1.00 59.88 90 SER A N 1
ATOM 737 C CA . SER A 1 90 ? -15.785 4.870 19.143 1.00 59.88 90 SER A CA 1
ATOM 738 C C . SER A 1 90 ? -16.658 3.616 19.304 1.00 59.88 90 SER A C 1
ATOM 740 O O . SER A 1 90 ? -17.462 3.554 20.231 1.00 59.88 90 SER A O 1
ATOM 742 N N . LYS A 1 91 ? -16.515 2.607 18.431 1.00 51.94 91 LYS A N 1
ATOM 743 C CA . LYS A 1 91 ? -17.171 1.295 18.573 1.00 51.94 91 LYS A CA 1
ATOM 744 C C . LYS A 1 91 ? -16.262 0.204 19.147 1.00 51.94 91 LYS A C 1
ATOM 746 O O . LYS A 1 91 ? -16.782 -0.820 19.554 1.00 51.94 91 LYS A O 1
ATOM 751 N N . VAL A 1 92 ? -14.941 0.397 19.185 1.00 51.41 92 VAL A N 1
ATOM 752 C CA . VAL A 1 92 ? -13.979 -0.639 19.618 1.00 51.41 92 VAL A CA 1
ATOM 753 C C . VAL A 1 92 ? -13.714 -0.583 21.127 1.00 51.41 92 VAL A C 1
ATOM 755 O O . VAL A 1 92 ? -13.401 -1.606 21.728 1.00 51.41 92 VAL A O 1
ATOM 758 N N . GLU A 1 93 ? -13.890 0.578 21.765 1.00 51.34 93 GLU A N 1
ATOM 759 C CA . GLU A 1 93 ? -13.769 0.704 23.228 1.00 51.34 93 GLU A CA 1
ATOM 760 C C . GLU A 1 93 ? -14.940 0.068 23.995 1.00 51.34 93 GLU A C 1
ATOM 762 O O . GLU A 1 93 ? -14.771 -0.283 25.154 1.00 51.34 93 GLU A O 1
ATOM 767 N N . LYS A 1 94 ? -16.095 -0.172 23.355 1.00 42.91 94 LYS A N 1
ATOM 768 C CA . LYS A 1 94 ? -17.240 -0.846 23.997 1.00 42.91 94 LYS A CA 1
ATOM 769 C C . LYS A 1 94 ? -17.126 -2.373 24.086 1.00 42.91 94 LYS A C 1
ATOM 771 O O . LYS A 1 94 ? -17.844 -2.961 24.880 1.00 42.91 94 LYS A O 1
ATOM 776 N N . ASP A 1 95 ? -16.219 -2.998 23.334 1.00 47.94 95 ASP A N 1
ATOM 777 C CA . ASP A 1 95 ? -16.120 -4.467 23.244 1.00 47.94 95 ASP A CA 1
ATOM 778 C C . ASP A 1 95 ? -14.936 -5.051 24.046 1.00 47.94 95 ASP A C 1
ATOM 780 O O . ASP A 1 95 ? -14.676 -6.251 23.981 1.00 47.94 95 ASP A O 1
ATOM 784 N N . LYS A 1 96 ? -14.174 -4.222 24.776 1.00 45.28 96 LYS A N 1
ATOM 785 C CA . LYS A 1 96 ? -13.033 -4.671 25.604 1.00 45.28 96 LYS A CA 1
ATOM 786 C C . LYS A 1 96 ? -13.280 -4.622 27.111 1.00 45.28 96 LYS A C 1
ATOM 788 O O . LYS A 1 96 ? -12.370 -4.938 27.872 1.00 45.28 96 LYS A O 1
ATOM 793 N N . GLU A 1 97 ? -14.483 -4.249 27.528 1.00 38.06 97 GLU A N 1
ATOM 794 C CA . GLU A 1 97 ? -14.882 -4.166 28.933 1.00 38.06 97 GLU A CA 1
ATOM 795 C C . GLU A 1 97 ? -16.133 -5.024 29.172 1.00 38.06 97 GLU A C 1
ATOM 797 O O . GLU A 1 97 ? -17.202 -4.542 29.542 1.00 38.06 97 GLU A O 1
ATOM 802 N N . THR A 1 98 ? -16.020 -6.322 28.877 1.00 36.81 98 THR A N 1
ATOM 803 C CA . THR A 1 98 ? -16.904 -7.371 29.410 1.00 36.81 98 THR A CA 1
ATOM 804 C C . THR A 1 98 ? -16.118 -8.662 29.575 1.00 36.81 98 THR A C 1
ATOM 806 O O . THR A 1 98 ? -15.328 -8.986 28.658 1.00 36.81 98 THR A O 1
#

Secondary structure (DSSP, 8-state):
---------HHHHHHHIIIII-TT---SPPPHHHHHHHHHHHHHHTT-HHHHHHTSTT--HHHHHHHIIIIIHHHHHHTTB-TTT-SBGGGTGGGS--

InterPro domains:
  IPR001005 SANT/Myb domain [PF00249] (27-70)
  IPR001005 SANT/Myb domain [PS50090] (22-72)
  IPR001005 SANT/Myb domain [SM00717] (26-74)
  IPR001005 SANT/Myb domain [cd00167] (29-69)
  IPR009057 Homedomain-like superfamily [SSF46689] (7-81)
  IPR017930 Myb domain [PS51294] (22-76)
  IPR051953 Plant secondary wall-associated transcription factors [PTHR47997] (4-95)

Radius of gyration: 18.61 Å; Cα contacts (8 Å, |Δi|>4): 63; chains: 1; bounding box: 59×23×47 Å

Foldseek 3Di:
DDDPPPPPDVVNVVCCCLPPVPPFADDDDDDPVLVVLLLVCCLVPNLPLCVSVVVPGNDHSVNSVVCCVPPVCVVCVVVQAHSNNRHRVVVVVVPPPD

Mean predicted aligned error: 10.63 Å

pLDDT: mean 77.73, std 15.56, range [36.81, 92.88]